Protein AF-W1WS60-F1 (afdb_monomer_lite)

Sequence (55 aa):
MAIWVAIILIVIALIAGLIGGFLLARKYMKDYLKKNPPINEEMLRMMMMQMGQKP

Radius of gyration: 21.49 Å; chains: 1; bounding box: 34×41×50 Å

Structure (mmCIF, N/CA/C/O backbone):
data_AF-W1WS60-F1
#
_entry.id   AF-W1WS60-F1
#
loop_
_atom_site.group_PDB
_atom_site.id
_atom_site.type_symbol
_atom_site.label_atom_id
_atom_site.label_alt_id
_atom_site.label_comp_id
_atom_site.label_asym_id
_atom_site.label_entity_id
_atom_site.label_seq_id
_atom_site.pdbx_PDB_ins_code
_atom_site.Cartn_x
_atom_site.Cartn_y
_atom_site.Cartn_z
_atom_site.occupancy
_atom_site.B_iso_or_equiv
_atom_site.auth_seq_id
_atom_site.auth_comp_id
_atom_site.auth_asym_id
_atom_site.auth_atom_id
_atom_site.pdbx_PDB_model_num
ATOM 1 N N . MET A 1 1 ? 16.613 -17.439 -26.450 1.00 61.25 1 MET A N 1
ATOM 2 C CA . MET A 1 1 ? 15.959 -16.313 -25.746 1.00 61.25 1 MET A CA 1
ATOM 3 C C . MET A 1 1 ? 17.042 -15.398 -25.206 1.00 61.25 1 MET A C 1
ATOM 5 O O . MET A 1 1 ? 17.895 -15.875 -24.469 1.00 61.25 1 MET A O 1
ATOM 9 N N . ALA A 1 2 ? 17.079 -14.134 -25.630 1.00 77.25 2 ALA A N 1
ATOM 10 C CA . ALA A 1 2 ? 18.114 -13.196 -25.202 1.00 77.25 2 ALA A CA 1
ATOM 11 C C . ALA A 1 2 ? 17.941 -12.879 -23.707 1.00 77.25 2 ALA A C 1
ATOM 13 O O . ALA A 1 2 ? 16.949 -12.268 -23.317 1.00 77.25 2 ALA A O 1
ATOM 14 N N . ILE A 1 3 ? 18.898 -13.309 -22.881 1.00 84.50 3 ILE A N 1
AT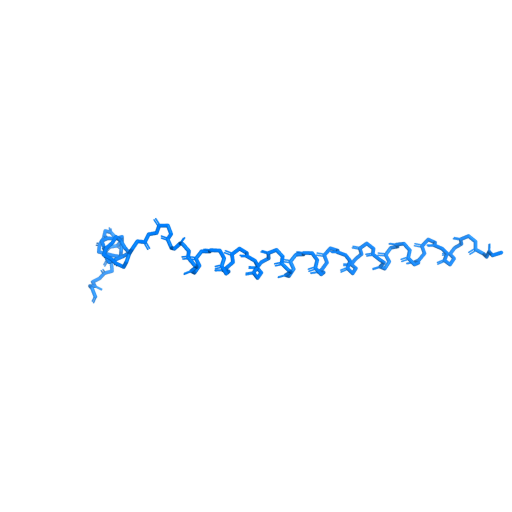OM 15 C CA . ILE A 1 3 ? 18.916 -13.185 -21.408 1.00 84.50 3 ILE A CA 1
ATOM 16 C C . ILE A 1 3 ? 18.569 -11.761 -20.930 1.00 84.50 3 ILE A C 1
ATOM 18 O O . ILE A 1 3 ? 17.909 -11.584 -19.910 1.00 84.50 3 ILE A O 1
ATOM 22 N N . TRP A 1 4 ? 18.923 -10.742 -21.713 1.00 82.81 4 TRP A N 1
ATOM 23 C CA . TRP A 1 4 ? 18.628 -9.336 -21.435 1.00 82.81 4 TRP A CA 1
ATOM 24 C C . TRP A 1 4 ? 17.127 -8.990 -21.404 1.00 82.81 4 TRP A C 1
ATOM 26 O O . TRP A 1 4 ? 16.695 -8.208 -20.559 1.00 82.81 4 TRP A O 1
ATOM 36 N N . VAL A 1 5 ? 16.304 -9.623 -22.249 1.00 88.06 5 VAL A N 1
ATOM 37 C CA . VAL A 1 5 ? 14.844 -9.403 -22.265 1.00 88.06 5 VAL A CA 1
ATOM 38 C C . VAL A 1 5 ? 14.202 -9.907 -20.969 1.00 88.06 5 VAL A C 1
ATOM 40 O O . VAL A 1 5 ? 13.311 -9.260 -20.422 1.00 88.06 5 VAL A O 1
ATOM 43 N N . ALA A 1 6 ? 14.690 -11.032 -20.436 1.00 86.19 6 ALA A N 1
ATOM 44 C CA . ALA A 1 6 ? 14.213 -11.574 -19.167 1.00 86.19 6 ALA A CA 1
ATOM 45 C C . ALA A 1 6 ? 14.544 -10.642 -17.989 1.00 86.19 6 ALA A C 1
ATOM 47 O O . ALA A 1 6 ? 13.694 -10.412 -17.132 1.00 86.19 6 ALA A O 1
ATOM 48 N N . ILE A 1 7 ? 15.743 -10.051 -17.977 1.00 89.31 7 ILE A N 1
ATOM 49 C CA . ILE A 1 7 ? 16.169 -9.112 -16.928 1.00 89.31 7 ILE A CA 1
ATOM 50 C C . ILE A 1 7 ? 15.267 -7.869 -16.908 1.00 89.31 7 ILE A C 1
ATOM 52 O O . ILE A 1 7 ? 14.806 -7.466 -15.843 1.00 89.31 7 ILE A O 1
ATOM 56 N N . ILE A 1 8 ? 14.953 -7.296 -18.074 1.00 90.06 8 ILE A N 1
ATOM 57 C CA . ILE A 1 8 ? 14.077 -6.117 -18.169 1.00 90.06 8 ILE A CA 1
ATOM 58 C C . ILE A 1 8 ? 12.671 -6.429 -17.642 1.00 90.06 8 ILE A C 1
ATOM 60 O O . ILE A 1 8 ? 12.111 -5.646 -16.874 1.00 90.06 8 ILE A O 1
ATOM 64 N N . LEU A 1 9 ? 12.108 -7.584 -18.009 1.00 90.69 9 LEU A N 1
ATOM 65 C CA . LEU A 1 9 ? 10.785 -7.999 -17.539 1.00 90.69 9 LEU A CA 1
ATOM 66 C C . LEU A 1 9 ? 10.740 -8.186 -16.018 1.00 90.69 9 LEU A C 1
ATOM 68 O O . LEU A 1 9 ? 9.768 -7.773 -15.390 1.00 90.69 9 LEU A O 1
ATOM 72 N N . ILE A 1 10 ? 11.794 -8.747 -15.418 1.00 92.06 10 ILE A N 1
ATOM 73 C CA . ILE A 1 10 ? 11.893 -8.911 -13.961 1.00 92.06 10 ILE A CA 1
ATOM 74 C C . ILE A 1 10 ? 11.935 -7.549 -13.259 1.00 92.06 10 ILE A C 1
ATOM 76 O O . ILE A 1 10 ? 11.240 -7.353 -12.263 1.00 92.06 10 ILE A O 1
ATOM 80 N N . VAL A 1 11 ? 12.701 -6.589 -13.786 1.00 94.19 11 VAL A N 1
ATOM 81 C CA . VAL A 1 11 ? 12.781 -5.234 -13.217 1.00 94.19 11 VAL A CA 1
ATOM 82 C C . VAL A 1 11 ? 11.425 -4.528 -13.288 1.00 94.19 11 VAL A C 1
ATOM 84 O O . VAL A 1 11 ? 10.981 -3.949 -12.297 1.00 94.19 11 VAL A O 1
ATOM 87 N N . ILE A 1 12 ? 10.727 -4.621 -14.421 1.00 94.12 12 ILE A N 1
ATOM 88 C CA . ILE A 1 12 ? 9.390 -4.032 -14.572 1.00 94.12 12 ILE A CA 1
ATOM 89 C C . ILE A 1 12 ? 8.386 -4.712 -13.634 1.00 94.12 12 ILE A C 1
ATOM 91 O O . ILE A 1 12 ? 7.604 -4.020 -12.986 1.00 94.12 12 ILE A O 1
ATOM 95 N N . ALA A 1 13 ? 8.429 -6.041 -13.507 1.00 93.56 13 ALA A N 1
ATOM 96 C CA . ALA A 1 13 ? 7.567 -6.782 -12.590 1.00 93.56 13 ALA A CA 1
ATOM 97 C C . ALA A 1 13 ? 7.820 -6.402 -11.122 1.00 93.56 13 ALA A C 1
ATOM 99 O O . ALA A 1 13 ? 6.866 -6.253 -10.359 1.00 93.56 13 ALA A O 1
ATOM 100 N N . LEU A 1 14 ? 9.078 -6.175 -10.732 1.00 94.44 14 LEU A N 1
ATOM 101 C CA . LEU A 1 14 ? 9.435 -5.684 -9.399 1.00 94.44 14 LEU A CA 1
ATOM 102 C C . LEU A 1 14 ? 8.884 -4.280 -9.140 1.00 94.44 14 LEU A C 1
ATOM 104 O O . LEU A 1 14 ? 8.277 -4.045 -8.098 1.00 94.44 14 LEU A O 1
ATOM 108 N N . ILE A 1 15 ? 9.046 -3.357 -10.089 1.00 95.19 15 ILE A N 1
ATOM 109 C CA . ILE A 1 15 ? 8.539 -1.985 -9.956 1.00 95.19 15 ILE A CA 1
ATOM 110 C C . ILE A 1 15 ? 7.007 -1.986 -9.895 1.00 95.19 15 ILE A C 1
ATOM 112 O O . ILE A 1 15 ? 6.420 -1.359 -9.013 1.00 95.19 15 ILE A O 1
ATOM 116 N N . ALA A 1 16 ? 6.351 -2.734 -10.783 1.00 94.50 16 ALA A N 1
ATOM 117 C CA . ALA A 1 16 ? 4.900 -2.876 -10.792 1.00 94.50 16 ALA A CA 1
ATOM 118 C C . ALA A 1 16 ? 4.381 -3.533 -9.501 1.00 94.50 16 ALA A C 1
ATOM 120 O O . ALA A 1 16 ? 3.379 -3.084 -8.946 1.00 94.50 16 ALA A O 1
ATOM 121 N N . GLY A 1 17 ? 5.083 -4.546 -8.987 1.00 93.44 17 GLY A N 1
ATOM 122 C CA . GLY A 1 17 ? 4.766 -5.211 -7.725 1.00 93.44 17 GLY A CA 1
ATOM 123 C C . GLY A 1 17 ? 4.926 -4.294 -6.513 1.00 93.44 17 GLY A C 1
ATOM 124 O O . GLY A 1 17 ? 4.059 -4.285 -5.642 1.00 93.44 17 GLY A O 1
ATOM 125 N N . LEU A 1 18 ? 5.974 -3.467 -6.475 1.00 94.44 18 LEU A N 1
ATOM 126 C CA . LEU A 1 18 ? 6.183 -2.487 -5.405 1.00 94.44 18 LEU A CA 1
ATOM 127 C C . LEU A 1 18 ? 5.111 -1.395 -5.418 1.00 94.44 18 LEU A C 1
ATOM 129 O O . LEU A 1 18 ? 4.520 -1.104 -4.379 1.00 94.44 18 LEU A O 1
ATOM 133 N N . ILE A 1 19 ? 4.816 -0.821 -6.587 1.00 95.06 19 ILE A N 1
ATOM 134 C CA . ILE A 1 19 ? 3.791 0.222 -6.724 1.00 95.06 19 ILE A CA 1
ATOM 135 C C . ILE A 1 19 ? 2.406 -0.354 -6.407 1.00 95.06 19 ILE A C 1
ATOM 137 O O . ILE A 1 19 ? 1.659 0.220 -5.611 1.00 95.06 19 ILE A O 1
ATOM 141 N N . GLY A 1 20 ? 2.072 -1.510 -6.984 1.00 94.69 20 GLY A N 1
ATOM 142 C CA . GLY A 1 20 ? 0.803 -2.192 -6.749 1.00 94.69 20 GLY A CA 1
ATOM 143 C C . GLY A 1 20 ? 0.629 -2.603 -5.288 1.00 94.69 20 GLY A C 1
ATOM 144 O O . GLY A 1 20 ? -0.395 -2.293 -4.678 1.00 94.69 20 GLY A O 1
ATOM 145 N N . GLY A 1 21 ? 1.651 -3.227 -4.699 1.00 91.19 21 GLY A N 1
ATOM 146 C CA . GLY A 1 21 ? 1.665 -3.657 -3.303 1.00 91.19 21 GLY A CA 1
ATOM 147 C C . GLY A 1 21 ? 1.544 -2.490 -2.325 1.00 91.19 21 GLY A C 1
ATOM 148 O O . GLY A 1 21 ? 0.741 -2.557 -1.395 1.00 91.19 21 GLY A O 1
ATOM 149 N N . PHE A 1 22 ? 2.254 -1.384 -2.566 1.00 93.25 22 PHE A N 1
ATOM 150 C CA . PHE A 1 22 ? 2.166 -0.184 -1.732 1.00 93.25 22 PHE A CA 1
ATOM 151 C C . PHE A 1 22 ? 0.765 0.441 -1.757 1.00 93.25 22 PHE A C 1
ATOM 153 O O . PHE A 1 22 ? 0.210 0.788 -0.710 1.00 93.25 22 PHE A O 1
ATOM 160 N N . LEU A 1 23 ? 0.157 0.559 -2.941 1.00 91.44 23 LEU A N 1
ATOM 161 C CA . LEU A 1 23 ? -1.184 1.129 -3.078 1.00 91.44 23 LEU A CA 1
ATOM 162 C C . LEU A 1 23 ? -2.261 0.229 -2.453 1.00 91.44 23 LEU A C 1
ATOM 164 O O . LEU A 1 23 ? -3.149 0.736 -1.760 1.00 91.44 23 LEU A O 1
ATOM 168 N N . LEU A 1 24 ? -2.161 -1.090 -2.643 1.00 91.50 24 LEU A N 1
ATOM 169 C CA . LEU A 1 24 ? -3.050 -2.074 -2.022 1.00 91.50 24 LEU A CA 1
ATOM 170 C C . LEU A 1 24 ? -2.928 -2.067 -0.497 1.00 91.50 24 LEU A C 1
ATOM 172 O O . LEU A 1 24 ? -3.945 -1.946 0.185 1.00 91.50 24 LEU A O 1
ATOM 176 N N . ALA A 1 25 ? -1.707 -2.114 0.040 1.00 91.06 25 ALA A N 1
ATOM 177 C CA . ALA A 1 25 ? -1.462 -2.056 1.479 1.00 91.06 25 ALA A CA 1
ATOM 178 C C . ALA A 1 25 ? -2.000 -0.754 2.091 1.00 91.06 25 ALA A C 1
ATOM 180 O O . ALA A 1 25 ? -2.666 -0.779 3.127 1.00 91.06 25 ALA A O 1
ATOM 181 N N . ARG A 1 26 ? -1.805 0.387 1.414 1.00 89.88 26 ARG A N 1
ATOM 182 C CA . ARG A 1 26 ? -2.357 1.676 1.851 1.00 89.88 26 ARG A CA 1
ATOM 183 C C . ARG A 1 26 ? -3.884 1.659 1.898 1.00 89.88 26 ARG A C 1
ATOM 185 O O . ARG A 1 26 ? -4.464 2.207 2.837 1.00 89.88 26 ARG A O 1
ATOM 192 N N . LYS A 1 27 ? -4.540 1.082 0.888 1.00 89.31 27 LYS A N 1
ATOM 193 C CA . LYS A 1 27 ? -6.004 0.970 0.857 1.00 89.31 27 LYS A CA 1
ATOM 194 C C . LYS A 1 27 ? -6.499 0.055 1.978 1.00 89.31 27 LYS A C 1
ATOM 196 O O . LYS A 1 27 ? -7.357 0.468 2.750 1.00 89.31 27 LYS A O 1
ATOM 201 N N . TYR A 1 28 ? -5.881 -1.115 2.124 1.00 88.50 28 TYR A N 1
ATOM 202 C CA . TYR A 1 28 ? -6.211 -2.082 3.167 1.00 88.50 28 TYR A CA 1
ATOM 203 C C . TYR A 1 28 ? -6.080 -1.487 4.573 1.00 88.50 28 TYR A C 1
ATOM 205 O O . TYR A 1 28 ? -6.990 -1.619 5.385 1.00 88.50 28 TYR A O 1
ATOM 213 N N . MET A 1 29 ? -4.994 -0.760 4.846 1.00 87.06 29 MET A N 1
ATOM 214 C CA . MET A 1 29 ? -4.769 -0.139 6.151 1.00 87.06 29 MET A CA 1
ATOM 215 C C . MET A 1 29 ? -5.818 0.933 6.474 1.00 87.06 29 MET A C 1
ATOM 217 O O . MET A 1 29 ? -6.312 0.990 7.597 1.00 87.06 29 MET A O 1
ATOM 221 N N . LYS A 1 30 ? -6.222 1.748 5.489 1.00 86.44 30 LYS A N 1
ATOM 222 C CA . LYS A 1 30 ? -7.329 2.701 5.678 1.00 86.44 30 LYS A CA 1
ATOM 223 C C . LYS A 1 30 ? -8.652 1.990 5.943 1.00 86.44 30 LYS A C 1
ATOM 225 O O . LYS A 1 30 ? -9.392 2.413 6.823 1.00 86.44 30 LYS A O 1
ATOM 230 N N . ASP A 1 31 ? -8.957 0.943 5.183 1.00 87.56 31 ASP A N 1
ATOM 231 C CA . ASP A 1 31 ? -10.210 0.202 5.330 1.00 87.56 31 ASP A CA 1
ATOM 232 C C . ASP A 1 31 ? -10.269 -0.530 6.682 1.00 87.56 31 ASP A C 1
ATOM 234 O O . ASP A 1 31 ? -11.326 -0.567 7.309 1.00 87.56 31 ASP A O 1
ATOM 238 N N . TYR A 1 32 ? -9.133 -1.033 7.176 1.00 85.12 32 TYR A N 1
ATOM 239 C CA . TYR A 1 32 ? -8.998 -1.605 8.516 1.00 85.12 32 TYR A CA 1
ATOM 240 C C . TYR A 1 32 ? -9.303 -0.574 9.611 1.00 85.12 32 TYR A C 1
ATOM 242 O O . TYR A 1 32 ? -10.170 -0.811 10.450 1.00 85.12 32 TYR A O 1
ATOM 250 N N . LEU A 1 33 ? -8.661 0.599 9.551 1.00 83.75 33 LEU A N 1
ATOM 251 C CA . LEU A 1 33 ? -8.878 1.682 10.517 1.00 83.75 33 LEU A CA 1
ATOM 252 C C . LEU A 1 33 ? -10.301 2.252 10.460 1.00 83.75 33 LEU A C 1
ATOM 254 O O . LEU A 1 33 ? -10.798 2.740 11.464 1.00 83.75 33 LEU A O 1
ATOM 258 N N . LYS A 1 34 ? -10.977 2.194 9.307 1.00 80.69 34 LYS A N 1
ATOM 259 C CA . LYS A 1 34 ? -12.388 2.593 9.196 1.00 80.69 34 LYS A CA 1
ATOM 260 C C . LYS A 1 34 ? -13.346 1.569 9.799 1.00 80.69 34 LYS A C 1
ATOM 262 O O . LYS A 1 34 ? -14.367 1.960 10.350 1.00 80.69 34 LYS A O 1
ATOM 267 N N . LYS A 1 35 ? -13.056 0.272 9.648 1.00 82.50 35 LYS A N 1
ATOM 268 C CA . LYS A 1 35 ? -13.917 -0.811 10.151 1.00 82.50 35 LYS A CA 1
A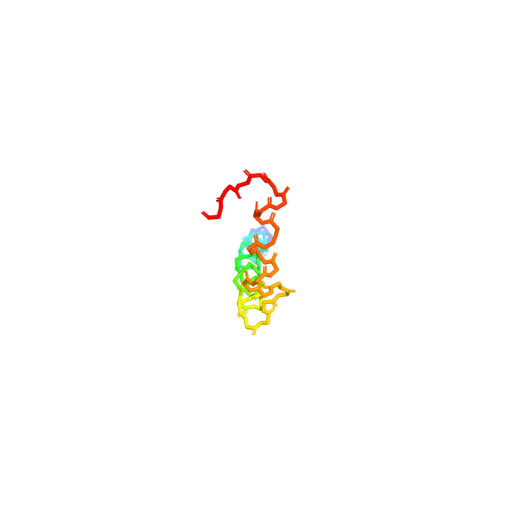TOM 269 C C . LYS A 1 35 ? -13.787 -1.013 11.660 1.00 82.50 35 LYS A C 1
ATOM 271 O O . LYS A 1 35 ? -14.786 -1.299 12.301 1.00 82.50 35 LYS A O 1
ATOM 276 N N . ASN A 1 36 ? -12.582 -0.854 12.204 1.00 81.62 36 ASN A N 1
ATOM 277 C CA . ASN A 1 36 ? -12.312 -0.839 13.640 1.00 81.62 36 ASN A CA 1
ATOM 278 C C . ASN A 1 36 ? -11.507 0.422 13.969 1.00 81.62 36 ASN A C 1
ATOM 280 O O . ASN A 1 36 ? -10.276 0.350 14.051 1.00 81.62 36 ASN A O 1
ATOM 284 N N . PRO A 1 37 ? -12.172 1.584 14.105 1.00 77.56 37 PRO A N 1
ATOM 285 C CA . PRO A 1 37 ? -11.493 2.804 14.506 1.00 77.56 37 PRO A CA 1
ATOM 286 C C . PRO A 1 37 ? -10.841 2.574 15.874 1.00 77.56 37 PRO A C 1
ATOM 288 O O . PRO A 1 37 ? -11.548 2.295 16.841 1.00 77.56 37 PRO A O 1
ATOM 291 N N . PRO A 1 38 ? -9.502 2.667 15.986 1.00 73.50 38 PRO A N 1
ATOM 292 C CA . PRO A 1 38 ? -8.817 2.436 17.258 1.00 73.50 38 PRO A CA 1
ATOM 293 C C . PRO A 1 38 ? -9.127 3.529 18.291 1.00 73.50 38 PRO A C 1
ATOM 295 O O . PRO A 1 38 ? -8.839 3.361 19.470 1.00 73.50 38 PRO A O 1
ATOM 298 N N . ILE A 1 39 ? -9.690 4.654 17.840 1.00 72.69 39 ILE A N 1
ATOM 299 C CA . ILE A 1 39 ? -10.016 5.831 18.636 1.00 72.69 39 ILE A CA 1
ATOM 300 C C . ILE A 1 39 ? -11.456 6.209 18.288 1.00 72.69 39 ILE A C 1
ATOM 302 O O . ILE A 1 39 ? -11.759 6.483 17.126 1.00 72.69 39 ILE A O 1
ATOM 306 N N . A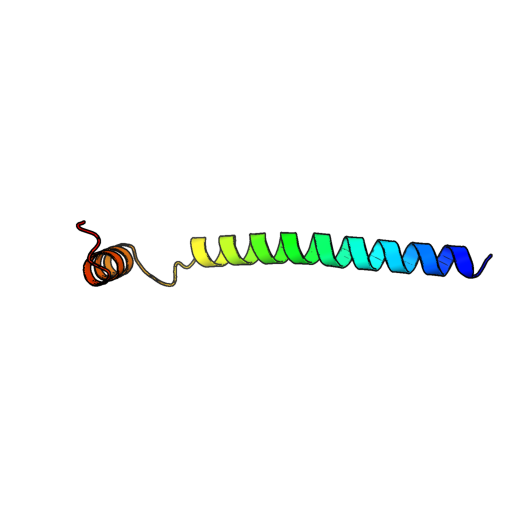SN A 1 40 ? -12.347 6.175 19.278 1.00 77.25 40 ASN A N 1
ATOM 307 C CA . ASN A 1 40 ? -13.731 6.612 19.107 1.00 77.25 40 ASN A CA 1
ATOM 308 C C . ASN A 1 40 ? -13.794 8.148 18.944 1.00 77.25 40 ASN A C 1
ATOM 310 O O . ASN A 1 40 ? -12.835 8.860 19.245 1.00 77.25 40 ASN A O 1
ATOM 314 N N . GLU A 1 41 ? -14.914 8.684 18.461 1.00 75.56 41 GLU A N 1
ATOM 315 C CA . GLU A 1 41 ? -15.060 10.129 18.211 1.00 75.56 41 GLU A CA 1
ATOM 316 C C . GLU A 1 41 ? -14.876 10.981 19.474 1.00 75.56 41 GLU A C 1
ATOM 318 O O . GLU A 1 41 ? -14.359 12.094 19.406 1.00 75.56 41 GLU A O 1
ATOM 323 N N . GLU A 1 42 ? -15.245 10.447 20.637 1.00 78.38 42 GLU A N 1
ATOM 324 C CA . GLU A 1 42 ? -15.108 11.119 21.929 1.00 78.38 42 GLU A CA 1
ATOM 325 C C . GLU A 1 42 ? -13.637 11.263 22.347 1.00 78.38 42 GLU A C 1
ATOM 327 O O . GLU A 1 42 ? -13.204 12.339 22.753 1.00 78.38 42 GLU A O 1
ATOM 332 N N . MET A 1 43 ? -12.831 10.218 22.159 1.00 79.19 43 MET A N 1
ATOM 333 C CA . MET A 1 43 ? -11.384 10.236 22.358 1.00 79.19 43 MET A CA 1
ATOM 334 C C . MET A 1 43 ? -10.702 11.137 21.330 1.00 79.19 43 MET A C 1
ATOM 336 O O . MET A 1 43 ? -9.764 11.844 21.682 1.00 79.19 43 MET A O 1
ATOM 340 N N . LEU A 1 44 ? -11.188 11.167 20.087 1.00 79.25 44 LEU A N 1
ATOM 341 C CA . LEU A 1 44 ? -10.695 12.079 19.052 1.00 79.25 44 LEU A CA 1
ATOM 342 C C . LEU A 1 44 ? -10.983 13.538 19.435 1.00 79.25 44 LEU A C 1
ATOM 344 O O . LEU A 1 44 ? -10.100 14.389 19.343 1.00 79.25 44 LEU A O 1
ATOM 348 N N . ARG A 1 45 ? -12.178 13.813 19.969 1.00 78.62 45 ARG A N 1
ATOM 349 C CA . ARG A 1 45 ? -12.559 15.118 20.519 1.00 78.62 45 ARG A CA 1
ATOM 350 C C . ARG A 1 45 ? -11.707 15.484 21.733 1.00 78.62 45 ARG A C 1
ATOM 352 O O . ARG A 1 45 ? -11.235 16.614 21.813 1.00 78.62 45 ARG A O 1
ATOM 359 N N . MET A 1 46 ? -11.444 14.541 22.639 1.00 81.44 46 MET A N 1
ATOM 360 C CA . MET A 1 46 ? -10.529 14.753 23.764 1.00 81.44 46 MET A CA 1
ATOM 361 C C . MET A 1 46 ? -9.092 15.021 23.302 1.00 81.44 46 MET A C 1
ATOM 363 O O . MET A 1 46 ? -8.456 15.921 23.839 1.00 81.44 46 MET A O 1
ATOM 367 N N . MET A 1 47 ? -8.594 14.315 22.283 1.00 81.56 47 MET A N 1
ATOM 368 C CA . MET A 1 47 ? -7.270 14.557 21.699 1.00 81.56 47 MET A CA 1
ATOM 369 C C . MET A 1 47 ? -7.177 15.942 21.050 1.00 81.56 47 MET A C 1
ATOM 371 O O . MET A 1 47 ? -6.204 16.653 21.289 1.00 81.56 47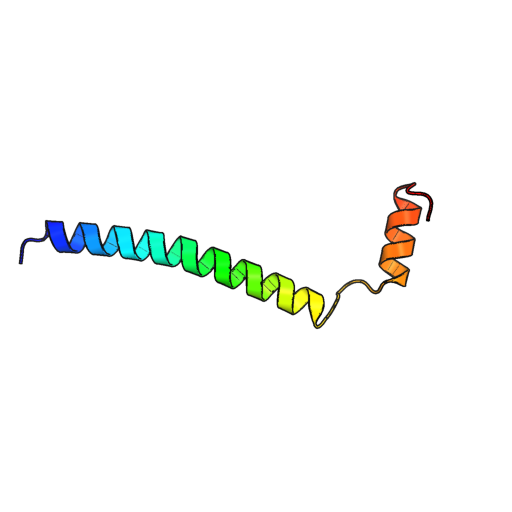 MET A O 1
ATOM 375 N N . MET A 1 48 ? -8.194 16.369 20.291 1.00 78.56 48 MET A N 1
ATOM 376 C CA . MET A 1 48 ? -8.233 17.719 19.710 1.00 78.56 48 MET A CA 1
ATOM 377 C C . MET A 1 48 ? -8.260 18.801 20.800 1.00 78.56 48 MET A C 1
ATOM 379 O O . MET A 1 48 ? -7.475 19.749 20.740 1.00 78.56 48 MET A O 1
ATOM 383 N N . MET A 1 49 ? -9.066 18.608 21.851 1.00 80.94 49 MET A N 1
ATOM 384 C CA . MET A 1 49 ? -9.105 19.514 23.005 1.00 80.94 49 MET A CA 1
ATOM 385 C C . MET A 1 49 ? -7.761 19.573 23.751 1.00 80.94 49 MET A C 1
ATOM 387 O O . MET A 1 49 ? -7.330 20.656 24.145 1.00 80.94 49 MET A O 1
ATOM 391 N N . GLN A 1 50 ? -7.061 18.441 23.905 1.00 77.81 50 GLN A N 1
ATOM 392 C CA . GLN A 1 50 ? -5.724 18.383 24.518 1.00 77.81 50 GLN A CA 1
ATOM 393 C C . GLN A 1 50 ? -4.650 19.076 23.671 1.00 77.81 50 GLN A C 1
ATOM 395 O O . GLN A 1 50 ? -3.694 19.620 24.217 1.00 77.81 50 GLN A O 1
ATOM 400 N N . MET A 1 51 ? -4.815 19.112 22.349 1.00 85.38 51 MET A N 1
ATOM 401 C CA . MET A 1 51 ? -3.920 19.830 21.438 1.00 85.38 51 MET A CA 1
ATOM 402 C C . MET A 1 51 ? -4.194 21.344 21.378 1.00 85.38 51 MET A C 1
ATOM 404 O O . MET A 1 51 ? -3.605 22.042 20.552 1.00 85.38 51 MET A O 1
ATOM 408 N N . GLY A 1 52 ? -5.084 21.873 22.226 1.00 78.75 52 GLY A N 1
ATOM 409 C CA . GLY A 1 52 ? -5.446 23.292 22.238 1.00 78.75 52 GLY A CA 1
ATOM 410 C C . GLY A 1 52 ? -6.274 23.725 21.024 1.00 78.75 52 GLY A C 1
ATOM 411 O O . GLY A 1 52 ? -6.534 24.920 20.855 1.00 78.75 52 GLY A O 1
ATOM 412 N N . GLN A 1 53 ? -6.7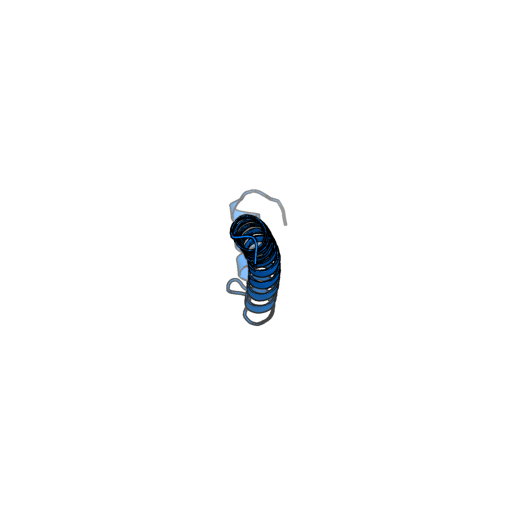16 22.776 20.190 1.00 71.56 53 GLN A N 1
ATOM 413 C CA . GLN A 1 53 ? -7.750 23.033 19.200 1.00 71.56 53 GLN A CA 1
ATOM 414 C C . GLN A 1 53 ? -9.070 23.158 19.959 1.00 71.56 53 GLN A C 1
ATOM 416 O O . GLN A 1 53 ? -9.555 22.211 20.579 1.00 71.56 53 GLN A O 1
ATOM 421 N N . LYS A 1 54 ? -9.614 24.376 19.975 1.00 57.75 54 LYS A N 1
ATOM 422 C CA . LYS A 1 54 ? -10.962 24.639 20.485 1.00 57.75 54 LYS A CA 1
ATOM 423 C C . LYS A 1 54 ? -11.952 23.764 19.688 1.00 57.75 54 LYS A C 1
ATOM 425 O O . LYS A 1 54 ? -11.705 23.576 18.497 1.00 57.75 54 LY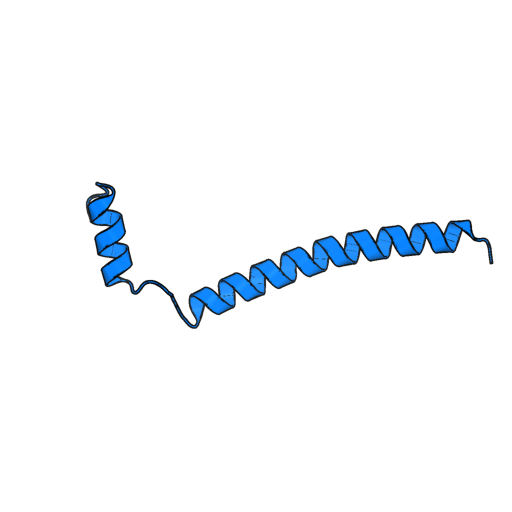S A O 1
ATOM 430 N N . PRO A 1 55 ? -12.981 23.210 20.354 1.00 60.06 55 PRO A N 1
ATOM 431 C CA . PRO A 1 55 ? -13.823 22.130 19.833 1.00 60.06 55 PRO A CA 1
ATOM 432 C C . PRO A 1 55 ? -14.481 22.431 18.488 1.00 60.06 55 PRO A C 1
ATOM 434 O O . PRO A 1 55 ? -14.761 23.621 18.215 1.00 60.06 55 PRO A O 1
#

pLDDT: mean 84.23, std 8.85, range [57.75, 95.19]

Secondary structure (DSSP, 8-state):
--HHHHHHHHHHHHHHHHHHHHHHHHHHHHHHHHHS-SS-HHHHHHHHHHTT---

Organism: NCBI:txid408170

Foldseek 3Di:
DPPVVVVVVVVVVVVCCVVVVVVVVVVVVVVVCVVPVVADVVNVVVVCVVVVNDD

InterPro domains:
  IPR005359 Protein with unknown function UPF0154 [PF03672] (10-55)